Protein AF-A0A821G7I0-F1 (afdb_monomer_lite)

Structure (mmCIF, N/CA/C/O backbone):
data_AF-A0A821G7I0-F1
#
_entry.id   AF-A0A821G7I0-F1
#
loop_
_atom_site.group_PDB
_atom_site.id
_atom_site.type_symbol
_atom_site.label_atom_id
_atom_site.label_alt_id
_atom_site.label_comp_id
_atom_site.label_asym_id
_atom_site.label_entity_id
_atom_site.label_seq_id
_atom_site.pdbx_PDB_ins_code
_atom_site.Cartn_x
_atom_site.Cartn_y
_atom_site.Cartn_z
_atom_site.occupancy
_atom_site.B_iso_or_equiv
_atom_site.auth_seq_id
_atom_site.auth_comp_id
_atom_site.auth_asym_id
_atom_site.auth_atom_id
_atom_site.pdbx_PDB_model_num
ATOM 1 N N . ARG A 1 1 ? 18.653 14.695 -25.995 1.00 72.00 1 ARG A N 1
ATOM 2 C CA . ARG A 1 1 ? 17.775 13.508 -25.832 1.00 72.00 1 ARG A CA 1
ATOM 3 C C . ARG A 1 1 ? 17.780 13.169 -24.350 1.00 72.00 1 ARG A C 1
ATOM 5 O O . ARG A 1 1 ? 18.865 12.944 -23.837 1.00 72.00 1 ARG A O 1
ATOM 12 N N . GLY A 1 2 ? 16.636 13.253 -23.672 1.00 88.25 2 GLY A N 1
ATOM 13 C CA . GLY A 1 2 ? 16.522 12.881 -22.257 1.00 88.25 2 GLY A CA 1
ATOM 14 C C . GLY A 1 2 ? 16.226 11.390 -22.101 1.00 88.25 2 GLY A C 1
ATOM 15 O O . GLY A 1 2 ? 15.722 10.769 -23.037 1.00 88.25 2 GLY A O 1
ATOM 16 N N . VAL A 1 3 ? 16.549 10.832 -20.937 1.00 92.31 3 VAL A N 1
ATOM 17 C CA . VAL A 1 3 ? 16.139 9.484 -20.525 1.00 92.31 3 VAL A CA 1
ATOM 18 C C . VAL A 1 3 ? 15.112 9.651 -19.413 1.00 92.31 3 VAL A C 1
ATOM 20 O O . VAL A 1 3 ? 15.367 10.375 -18.454 1.00 92.31 3 VAL A O 1
ATOM 23 N N . LEU A 1 4 ? 13.956 9.008 -19.560 1.00 91.25 4 LEU A N 1
ATOM 24 C CA . LEU A 1 4 ? 12.945 8.911 -18.513 1.00 91.25 4 LEU A CA 1
ATOM 25 C C . LEU A 1 4 ? 13.151 7.585 -17.778 1.00 91.25 4 LEU A C 1
ATOM 27 O O . LEU A 1 4 ? 13.203 6.536 -18.419 1.00 91.25 4 LEU A O 1
ATOM 31 N N . ILE A 1 5 ? 13.276 7.644 -16.454 1.00 91.62 5 ILE A N 1
ATOM 32 C CA . ILE A 1 5 ? 13.375 6.467 -15.587 1.00 91.62 5 ILE A CA 1
ATOM 33 C C . ILE A 1 5 ? 12.044 6.334 -14.856 1.00 91.62 5 ILE A C 1
ATOM 35 O O . ILE A 1 5 ? 11.560 7.304 -14.275 1.00 91.62 5 ILE A O 1
ATOM 39 N N . LEU A 1 6 ? 11.451 5.146 -14.921 1.00 89.69 6 LEU A N 1
ATOM 40 C CA . LEU A 1 6 ? 10.164 4.834 -14.316 1.00 89.69 6 LEU A CA 1
ATOM 41 C C . LEU A 1 6 ? 10.338 3.618 -13.413 1.00 89.69 6 LEU A C 1
ATOM 43 O O . LEU A 1 6 ? 10.816 2.582 -13.868 1.00 89.69 6 LEU A O 1
ATOM 47 N N . CYS A 1 7 ? 9.936 3.758 -12.154 1.00 88.12 7 CYS A N 1
ATOM 48 C CA . CYS A 1 7 ? 9.941 2.685 -11.168 1.00 88.12 7 CYS A CA 1
ATOM 49 C C . CYS A 1 7 ? 8.497 2.468 -10.728 1.00 88.12 7 CYS A C 1
ATOM 51 O O . CYS A 1 7 ? 7.943 3.305 -10.016 1.00 88.12 7 CYS A O 1
ATOM 53 N N . PHE A 1 8 ? 7.882 1.378 -11.184 1.00 88.69 8 PHE A N 1
ATOM 54 C CA . PHE A 1 8 ? 6.501 1.055 -10.849 1.00 88.69 8 PHE A CA 1
ATOM 55 C C . PHE A 1 8 ? 6.413 -0.279 -10.112 1.00 88.69 8 PHE A C 1
ATOM 57 O O . PHE A 1 8 ? 7.117 -1.218 -10.487 1.00 88.69 8 PHE A O 1
ATOM 64 N N . PRO A 1 9 ? 5.532 -0.385 -9.104 1.00 89.00 9 PRO A N 1
ATOM 65 C CA . PRO A 1 9 ? 5.154 -1.678 -8.561 1.00 89.00 9 PRO A CA 1
ATOM 66 C C . PRO A 1 9 ? 4.478 -2.527 -9.641 1.00 89.00 9 PRO A C 1
ATOM 68 O O . PRO A 1 9 ? 3.679 -2.013 -10.422 1.00 89.00 9 PRO A O 1
ATOM 71 N N . CYS A 1 10 ? 4.769 -3.824 -9.672 1.00 90.00 10 CYS A N 1
ATOM 72 C CA . CYS A 1 10 ? 4.154 -4.757 -10.611 1.00 90.00 10 CYS A CA 1
ATOM 73 C C . CYS A 1 10 ? 3.750 -6.054 -9.910 1.00 90.00 10 CYS A C 1
ATOM 75 O O . CYS A 1 10 ? 4.239 -6.358 -8.821 1.00 90.00 10 CYS A O 1
ATOM 77 N N . LEU A 1 11 ? 2.834 -6.790 -10.532 1.00 90.81 11 LEU A N 1
ATOM 78 C CA . LEU A 1 11 ? 2.438 -8.114 -10.066 1.00 90.81 11 LEU A CA 1
ATOM 79 C C . LEU A 1 11 ? 3.567 -9.121 -10.312 1.00 90.81 11 LEU A C 1
ATOM 81 O O . LEU A 1 11 ? 4.215 -9.088 -11.359 1.00 90.81 11 LEU A O 1
ATOM 85 N N . ASN A 1 12 ? 3.771 -10.038 -9.368 1.00 86.19 12 ASN A N 1
ATOM 86 C CA . ASN A 1 12 ? 4.660 -11.180 -9.552 1.00 86.19 12 ASN A CA 1
ATOM 87 C C . ASN A 1 12 ? 4.045 -12.237 -10.490 1.00 86.19 12 ASN A C 1
ATOM 89 O O . ASN A 1 12 ? 2.923 -12.101 -10.982 1.00 86.19 12 ASN A O 1
ATOM 93 N N . ASP A 1 13 ? 4.777 -13.327 -10.707 1.00 85.38 13 ASP A N 1
ATOM 94 C CA . ASP A 1 13 ? 4.380 -14.472 -11.536 1.00 85.38 13 ASP A CA 1
ATOM 95 C C . ASP A 1 13 ? 3.080 -15.164 -11.083 1.00 85.38 13 ASP A C 1
ATOM 97 O O . ASP A 1 13 ? 2.438 -15.864 -11.866 1.00 85.38 13 ASP A O 1
ATOM 101 N N . LYS A 1 14 ? 2.659 -14.942 -9.834 1.00 86.94 14 LYS A N 1
ATOM 102 C CA . LYS A 1 14 ? 1.396 -15.430 -9.263 1.00 86.94 14 LYS A CA 1
ATOM 103 C C . LYS A 1 14 ? 0.266 -14.401 -9.328 1.00 86.94 14 LYS A C 1
ATOM 105 O O . LYS A 1 14 ? -0.811 -14.665 -8.800 1.00 86.94 14 LYS A O 1
ATOM 110 N N . GLY A 1 15 ? 0.493 -13.240 -9.942 1.00 84.50 15 GLY A N 1
ATOM 111 C CA . GLY A 1 15 ? -0.486 -12.156 -9.992 1.00 84.50 15 GLY A CA 1
ATOM 112 C C . GLY A 1 15 ? -0.656 -11.427 -8.657 1.00 84.50 15 GLY A C 1
ATOM 113 O O . GLY A 1 15 ? -1.701 -10.821 -8.438 1.00 84.50 15 GLY A O 1
ATOM 114 N N . LEU A 1 16 ? 0.334 -11.504 -7.762 1.00 84.81 16 LEU A N 1
ATOM 115 C CA . LEU A 1 16 ? 0.312 -10.861 -6.446 1.00 84.81 16 LEU A CA 1
ATOM 116 C C . LEU A 1 16 ? 1.227 -9.634 -6.427 1.00 84.81 16 LEU A C 1
ATOM 118 O O . LEU A 1 16 ? 2.327 -9.657 -6.976 1.00 84.81 16 LEU A O 1
ATOM 122 N N . PHE A 1 17 ? 0.786 -8.578 -5.757 1.00 82.75 17 PHE A N 1
ATOM 123 C CA . PHE A 1 17 ? 1.552 -7.370 -5.472 1.00 82.75 17 PHE A CA 1
ATOM 124 C C . PHE A 1 17 ? 2.455 -7.533 -4.233 1.00 82.75 17 PHE A C 1
ATOM 126 O O . PHE A 1 17 ? 3.471 -6.850 -4.117 1.00 82.75 17 PHE A O 1
ATOM 133 N N . GLY A 1 18 ? 2.129 -8.455 -3.320 1.00 80.62 18 GLY A N 1
ATOM 134 C CA . GLY A 1 18 ? 2.938 -8.756 -2.131 1.00 80.62 18 GLY A CA 1
ATOM 135 C C . GLY A 1 18 ? 2.582 -7.937 -0.886 1.00 80.62 18 GLY A C 1
ATOM 136 O O . GLY A 1 18 ? 3.243 -8.071 0.141 1.00 80.62 18 GLY A O 1
ATOM 137 N N . PHE A 1 19 ? 1.530 -7.118 -0.958 1.00 81.62 19 PHE A N 1
ATOM 138 C CA . PHE A 1 19 ? 1.006 -6.309 0.149 1.00 81.62 19 PHE A CA 1
ATOM 139 C C . PHE A 1 19 ? -0.469 -6.629 0.467 1.00 81.62 19 PHE A C 1
ATOM 141 O O . PHE A 1 19 ? -1.137 -5.881 1.176 1.00 81.62 19 PHE A O 1
ATOM 148 N N . GLU A 1 20 ? -1.002 -7.746 -0.039 1.00 84.88 20 GLU A N 1
ATOM 149 C CA . GLU A 1 20 ? -2.414 -8.137 0.092 1.00 84.88 20 GLU A CA 1
ATOM 150 C C . GLU A 1 20 ? -2.855 -8.241 1.551 1.00 84.88 20 GLU A C 1
ATOM 152 O O . GLU A 1 20 ? -3.939 -7.780 1.900 1.00 84.88 20 GLU A O 1
ATOM 157 N N . ILE A 1 21 ? -2.002 -8.813 2.405 1.00 86.31 21 ILE A N 1
ATOM 158 C CA . ILE A 1 21 ? -2.273 -8.964 3.840 1.00 86.31 21 ILE A CA 1
ATOM 159 C C . ILE A 1 21 ? -2.498 -7.597 4.496 1.00 86.31 21 ILE A C 1
ATOM 161 O O . ILE A 1 21 ? -3.369 -7.467 5.350 1.00 86.31 21 ILE A O 1
ATOM 165 N N . LEU A 1 22 ? -1.775 -6.562 4.062 1.00 87.25 22 LEU A N 1
ATOM 166 C CA . LEU A 1 22 ? -1.923 -5.218 4.618 1.00 87.25 22 LEU A CA 1
ATOM 167 C C . LEU A 1 22 ? -3.255 -4.599 4.207 1.00 87.25 22 LEU A C 1
ATOM 169 O O . LEU A 1 22 ? -3.940 -4.025 5.042 1.00 87.25 22 LEU A O 1
ATOM 173 N N . PHE A 1 23 ? -3.670 -4.758 2.947 1.00 87.19 23 PHE A N 1
ATOM 174 C CA . PHE A 1 23 ? -4.982 -4.276 2.501 1.00 87.19 23 PHE A CA 1
ATOM 175 C C . PHE A 1 23 ? -6.134 -5.023 3.176 1.00 87.19 23 PHE A C 1
ATOM 177 O O . PHE A 1 23 ? -7.139 -4.409 3.532 1.00 87.19 23 PHE A O 1
ATOM 184 N N . GLN A 1 24 ? -5.979 -6.329 3.406 1.00 89.38 24 GLN A N 1
ATOM 185 C CA . GLN A 1 24 ? -6.933 -7.108 4.196 1.00 89.38 24 GLN A CA 1
ATOM 186 C C . GLN A 1 24 ? -7.009 -6.602 5.637 1.00 89.38 24 GLN A C 1
ATOM 188 O O . GLN A 1 24 ? -8.108 -6.492 6.181 1.00 89.38 24 GLN A O 1
ATOM 193 N N . LEU A 1 25 ? -5.868 -6.257 6.238 1.00 92.31 25 LEU A N 1
ATOM 194 C CA . LEU A 1 25 ? -5.823 -5.696 7.581 1.00 92.31 25 LEU A CA 1
ATOM 195 C C . LEU A 1 25 ? -6.457 -4.298 7.638 1.00 92.31 25 LEU A C 1
ATOM 197 O O . LEU A 1 25 ? -7.297 -4.064 8.498 1.00 92.31 25 LEU A O 1
ATOM 201 N N . LEU A 1 26 ? -6.161 -3.410 6.683 1.00 92.50 26 LEU A N 1
ATOM 202 C CA . LEU A 1 26 ? -6.811 -2.096 6.572 1.00 92.50 26 LEU A CA 1
ATOM 203 C C . LEU A 1 26 ? -8.338 -2.237 6.492 1.00 92.50 26 LEU A C 1
ATOM 205 O O . LEU A 1 26 ? -9.065 -1.569 7.225 1.00 92.50 26 LEU A O 1
ATOM 209 N N . TYR A 1 27 ? -8.829 -3.145 5.644 1.00 91.88 27 TYR A N 1
ATOM 210 C CA . TYR A 1 27 ? -10.261 -3.417 5.532 1.00 91.88 27 TYR A CA 1
ATOM 211 C C . TYR A 1 27 ? -10.844 -3.961 6.843 1.00 91.88 27 TYR A C 1
ATOM 213 O O . TYR A 1 27 ? -11.886 -3.491 7.299 1.00 91.88 27 TYR A O 1
ATOM 221 N N . LYS A 1 28 ? -10.151 -4.905 7.495 1.00 93.81 28 LYS A N 1
ATOM 222 C CA . LYS A 1 28 ? -10.550 -5.435 8.805 1.00 93.81 28 LYS A CA 1
ATOM 223 C C . LYS A 1 28 ? -10.662 -4.314 9.840 1.00 93.81 28 LYS A C 1
ATOM 225 O O . LYS A 1 28 ? -11.692 -4.225 10.501 1.00 93.81 28 LYS A O 1
ATOM 230 N N . CYS A 1 29 ? -9.668 -3.437 9.950 1.00 94.44 29 CYS A N 1
ATOM 231 C CA . CYS A 1 29 ? -9.698 -2.299 10.869 1.00 94.44 29 CYS A CA 1
ATOM 232 C C . CYS A 1 29 ? -10.873 -1.356 10.577 1.00 94.44 29 CYS A C 1
ATOM 234 O O . CYS A 1 29 ? -11.556 -0.941 11.509 1.00 94.44 29 CYS A O 1
ATOM 236 N N . ALA A 1 30 ? -11.175 -1.083 9.303 1.00 92.69 30 ALA A N 1
ATOM 237 C CA . ALA A 1 30 ? -12.317 -0.247 8.928 1.00 92.69 30 ALA A CA 1
ATOM 238 C C . ALA A 1 30 ? -13.653 -0.871 9.354 1.00 92.69 30 ALA A C 1
ATOM 240 O O . ALA A 1 30 ? -14.529 -0.163 9.839 1.00 92.69 30 ALA A O 1
ATOM 241 N N . THR A 1 31 ? -13.795 -2.200 9.263 1.00 93.44 31 THR A N 1
ATOM 242 C CA . THR A 1 31 ? -15.023 -2.898 9.698 1.00 93.44 31 THR A CA 1
ATOM 243 C C . THR A 1 31 ? -15.280 -2.834 11.208 1.00 93.44 31 THR A C 1
ATOM 245 O O . THR A 1 31 ? -16.386 -3.139 11.651 1.00 93.44 31 THR A O 1
ATOM 248 N N . LEU A 1 32 ? -14.266 -2.460 11.995 1.00 94.25 32 LEU A N 1
ATOM 249 C CA . LEU A 1 32 ? -14.341 -2.322 13.451 1.00 94.25 32 LEU A CA 1
ATOM 250 C C . LEU A 1 32 ? -14.623 -0.883 13.901 1.00 94.25 32 LEU A C 1
ATOM 252 O O . LEU A 1 32 ? -14.879 -0.659 15.085 1.00 94.25 32 LEU A O 1
ATOM 256 N N . LEU A 1 33 ? -14.573 0.085 12.983 1.00 91.19 33 LEU A N 1
ATOM 257 C CA . LEU A 1 33 ? -14.961 1.459 13.270 1.00 91.19 33 LEU A CA 1
ATOM 258 C C . LEU A 1 33 ? -16.489 1.589 13.342 1.00 91.19 33 LEU A C 1
ATOM 260 O O . LEU A 1 33 ? -17.209 0.834 12.684 1.00 91.19 33 LEU A O 1
ATOM 264 N N . PRO A 1 34 ? -17.011 2.581 14.083 1.00 90.94 34 PRO A N 1
ATOM 265 C CA . PRO A 1 34 ? -18.437 2.895 14.112 1.00 90.94 34 PRO A CA 1
ATOM 266 C C . PRO A 1 34 ? -18.887 3.652 12.843 1.00 90.94 34 PRO A C 1
ATOM 268 O O . PRO A 1 34 ? -19.544 4.683 12.941 1.00 90.94 34 PRO A O 1
ATOM 271 N N . ILE A 1 35 ? -18.533 3.138 11.661 1.00 88.25 35 ILE A N 1
ATOM 272 C CA . ILE A 1 35 ? -18.927 3.666 10.348 1.00 88.25 35 ILE A CA 1
ATOM 273 C C . ILE A 1 35 ? -20.061 2.829 9.743 1.00 88.25 35 ILE A C 1
ATOM 275 O O . ILE A 1 35 ? -20.273 1.661 10.080 1.00 88.25 35 ILE A O 1
ATOM 279 N N . THR A 1 36 ? -20.813 3.425 8.830 1.00 90.88 36 THR A N 1
ATOM 280 C CA . THR A 1 36 ? -21.886 2.769 8.086 1.00 90.88 36 THR A CA 1
ATOM 281 C C . THR A 1 36 ? -21.347 1.803 7.027 1.00 90.88 36 THR A C 1
ATOM 283 O O . THR A 1 36 ? -20.197 1.861 6.594 1.00 90.88 36 THR A O 1
ATOM 286 N N . GLN A 1 37 ? -22.219 0.914 6.541 1.00 90.75 37 GLN A N 1
ATOM 287 C CA . GLN A 1 37 ? -21.895 0.031 5.414 1.00 90.75 37 GLN A CA 1
ATOM 288 C C . GLN A 1 37 ? -21.606 0.809 4.123 1.00 90.75 37 GLN A C 1
ATOM 290 O O . GLN A 1 37 ? -20.787 0.363 3.328 1.00 90.75 37 GLN A O 1
ATOM 295 N N . GLN A 1 38 ? -22.260 1.956 3.910 1.00 90.06 38 GLN A N 1
ATOM 296 C CA . GLN A 1 38 ? -22.001 2.781 2.730 1.00 90.06 38 GLN A CA 1
ATOM 297 C C . GLN A 1 38 ? -20.612 3.421 2.807 1.00 90.06 38 GLN A C 1
ATOM 299 O O . GLN A 1 38 ? -19.866 3.338 1.842 1.00 90.06 38 GLN A O 1
ATOM 304 N N . GLU A 1 39 ? -20.225 3.955 3.966 1.00 89.56 39 GLU A N 1
ATOM 305 C CA . GLU A 1 39 ? -18.868 4.474 4.189 1.00 89.56 39 GLU A CA 1
ATOM 306 C C . GLU A 1 39 ? -17.807 3.393 4.00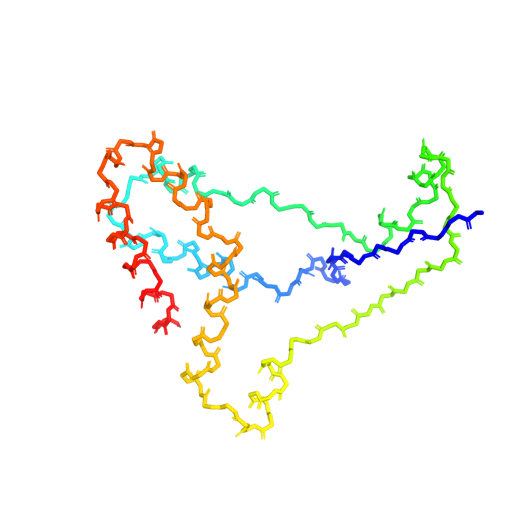1 1.00 89.56 39 GLU A C 1
ATOM 308 O O . GLU A 1 39 ? -16.792 3.624 3.353 1.00 89.56 39 GLU A O 1
ATOM 313 N N . LEU A 1 40 ? -18.056 2.180 4.500 1.00 90.62 40 LEU A N 1
ATOM 314 C CA . LEU A 1 40 ? -17.147 1.058 4.283 1.00 90.62 40 LEU A CA 1
ATOM 315 C C . LEU A 1 40 ? -17.024 0.678 2.794 1.00 90.62 40 LEU A C 1
ATOM 317 O O . LEU A 1 40 ? -15.943 0.297 2.354 1.00 90.62 40 LEU A O 1
ATOM 321 N N . LEU A 1 41 ? -18.110 0.776 2.019 1.00 89.50 41 LEU A N 1
ATOM 322 C CA . LEU A 1 41 ? -18.095 0.552 0.567 1.00 89.50 41 LEU A CA 1
ATOM 323 C C . LEU A 1 41 ? -17.398 1.681 -0.195 1.00 89.50 41 LEU A C 1
ATOM 325 O O . LEU A 1 41 ? -16.773 1.424 -1.221 1.00 89.50 41 LEU A O 1
ATOM 329 N N . ASP A 1 42 ? -17.507 2.914 0.289 1.00 89.19 42 ASP A N 1
ATOM 330 C CA . ASP A 1 42 ? -16.843 4.072 -0.302 1.00 89.19 42 ASP A CA 1
ATOM 331 C C . ASP A 1 42 ? -15.338 4.068 0.010 1.00 89.19 42 ASP A C 1
ATOM 333 O O . ASP A 1 42 ? -14.536 4.538 -0.803 1.00 89.19 42 ASP A O 1
ATOM 337 N N . TYR A 1 43 ? -14.941 3.446 1.127 1.00 89.19 43 TYR A N 1
ATOM 338 C CA . TYR A 1 43 ? -13.555 3.188 1.504 1.00 89.19 43 TYR A CA 1
ATOM 339 C C . TYR A 1 43 ? -12.921 2.105 0.617 1.00 89.19 43 TYR A C 1
ATOM 341 O O . TYR A 1 43 ? -12.697 0.956 1.002 1.00 89.19 43 TYR A O 1
ATOM 349 N N . THR A 1 44 ? -12.618 2.490 -0.619 1.00 83.81 44 THR A N 1
ATOM 350 C CA . THR A 1 44 ? -11.983 1.638 -1.623 1.00 83.81 44 THR A CA 1
ATOM 351 C C . THR A 1 44 ? -10.690 2.256 -2.126 1.00 83.81 44 THR A C 1
ATOM 353 O O . THR A 1 44 ? -10.566 3.466 -2.302 1.00 83.81 44 THR A O 1
ATOM 356 N N . TYR A 1 45 ? -9.712 1.397 -2.402 1.00 81.44 45 TYR A N 1
ATOM 357 C CA . TYR A 1 45 ? -8.453 1.801 -3.011 1.00 81.44 45 TYR A CA 1
ATOM 358 C C . TYR A 1 45 ? -8.494 1.477 -4.504 1.00 81.44 45 TYR A C 1
ATOM 360 O O . TYR A 1 45 ? -8.510 0.294 -4.856 1.00 81.44 45 TYR A O 1
ATOM 368 N N . PRO A 1 46 ? -8.490 2.477 -5.406 1.00 77.00 46 PRO A N 1
ATOM 369 C CA . PRO A 1 46 ? -8.514 2.250 -6.850 1.00 77.00 46 PRO A CA 1
ATOM 370 C C . PRO A 1 46 ? -7.121 1.842 -7.359 1.00 77.00 46 PRO A C 1
ATOM 372 O O . PRO A 1 46 ? -6.502 2.522 -8.178 1.00 77.00 46 PRO A O 1
ATOM 375 N N . LEU A 1 47 ? -6.597 0.734 -6.838 1.00 81.25 47 LEU A N 1
ATOM 376 C CA . LEU A 1 47 ? -5.271 0.230 -7.156 1.00 81.25 47 LEU A CA 1
ATOM 377 C C . LEU A 1 47 ? -5.361 -0.755 -8.317 1.00 81.25 47 LEU A C 1
ATOM 379 O O . LEU A 1 47 ? -6.000 -1.801 -8.226 1.00 81.25 47 LEU A O 1
ATOM 383 N N . TYR A 1 48 ? -4.683 -0.418 -9.410 1.00 84.38 48 TYR A N 1
ATOM 384 C CA . TYR A 1 48 ? -4.469 -1.316 -10.535 1.00 84.38 48 TYR A CA 1
ATOM 385 C C . TYR A 1 48 ? -2.972 -1.532 -10.724 1.00 84.38 48 TYR A C 1
ATOM 387 O O . TYR A 1 48 ? -2.243 -0.611 -11.105 1.00 84.38 48 TYR A O 1
ATOM 395 N N . TYR A 1 49 ? -2.527 -2.759 -10.473 1.00 87.44 49 TYR A N 1
ATOM 396 C CA . TYR A 1 49 ? -1.152 -3.180 -10.702 1.00 87.44 49 TYR A CA 1
ATOM 397 C C . TYR A 1 49 ? -1.068 -3.940 -12.020 1.00 87.44 49 TYR A C 1
ATOM 399 O O . TYR A 1 49 ? -1.857 -4.847 -12.276 1.00 87.44 49 TYR A O 1
ATOM 407 N N . ARG A 1 50 ? -0.102 -3.562 -12.857 1.00 91.44 50 ARG A N 1
ATOM 408 C CA . ARG A 1 50 ? 0.190 -4.256 -14.113 1.00 91.44 50 ARG A CA 1
ATOM 409 C C . ARG A 1 50 ? 1.201 -5.369 -13.877 1.00 91.44 50 ARG A C 1
ATOM 411 O O . ARG A 1 50 ? 2.044 -5.287 -12.983 1.00 91.44 50 ARG A O 1
ATOM 418 N N . THR A 1 51 ? 1.153 -6.375 -14.731 1.00 92.50 51 THR A N 1
ATOM 419 C CA . THR A 1 51 ? 2.250 -7.324 -14.929 1.00 92.50 51 THR A CA 1
ATOM 420 C C . THR A 1 51 ? 3.474 -6.623 -15.525 1.00 92.50 51 THR A C 1
ATOM 422 O O . THR A 1 51 ? 3.378 -5.537 -16.112 1.00 92.50 51 THR A O 1
ATOM 425 N N . TYR A 1 52 ? 4.647 -7.240 -15.393 1.00 91.69 52 TYR A N 1
ATOM 426 C CA . TYR A 1 52 ? 5.871 -6.726 -16.008 1.00 91.69 52 TYR A CA 1
ATOM 427 C C . TYR A 1 52 ? 5.731 -6.608 -17.537 1.00 91.69 52 TYR A C 1
ATOM 429 O O . TYR A 1 52 ? 6.111 -5.594 -18.125 1.00 91.69 52 TYR A O 1
ATOM 437 N N . GLU A 1 53 ? 5.099 -7.592 -18.177 1.00 92.12 53 GLU A N 1
ATOM 438 C CA . GLU A 1 53 ? 4.847 -7.656 -19.619 1.00 92.12 53 GLU A CA 1
ATOM 439 C C . GLU A 1 53 ? 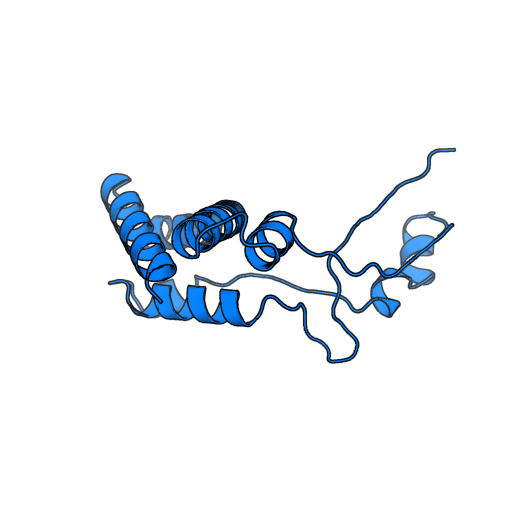3.981 -6.488 -20.105 1.00 92.12 53 GLU A C 1
ATOM 441 O O . GLU A 1 53 ? 4.249 -5.891 -21.151 1.00 92.12 53 GLU A O 1
ATOM 446 N N . GLU A 1 54 ? 2.965 -6.112 -19.327 1.00 92.50 54 GLU A N 1
ATOM 447 C CA . GLU A 1 54 ? 2.131 -4.946 -19.614 1.00 92.50 54 GLU A CA 1
ATOM 448 C C . GLU A 1 54 ? 2.910 -3.627 -19.525 1.00 92.50 54 GLU A C 1
ATOM 450 O O . GLU A 1 54 ? 2.610 -2.698 -20.281 1.00 92.50 54 GLU A O 1
ATOM 455 N N . TYR A 1 55 ? 3.897 -3.524 -18.627 1.00 91.44 55 TYR A N 1
ATOM 456 C CA . TYR A 1 55 ? 4.743 -2.332 -18.507 1.00 91.44 55 TYR A CA 1
ATOM 457 C C . TYR A 1 55 ? 5.735 -2.189 -19.661 1.00 91.44 55 TYR A C 1
ATOM 459 O O . TYR A 1 55 ? 6.008 -1.067 -20.090 1.00 91.44 55 TYR A O 1
ATOM 467 N N . ILE A 1 56 ? 6.263 -3.298 -20.183 1.00 93.00 56 ILE A N 1
ATOM 468 C CA . ILE A 1 56 ? 7.262 -3.283 -21.264 1.00 93.00 56 ILE A CA 1
ATOM 469 C C . ILE A 1 56 ? 6.647 -3.364 -22.669 1.00 93.00 56 ILE A C 1
ATOM 471 O O . ILE A 1 56 ? 7.369 -3.494 -23.659 1.00 93.00 56 ILE A O 1
ATOM 475 N N . ASN A 1 57 ? 5.321 -3.255 -22.776 1.00 93.62 57 ASN A N 1
ATOM 476 C CA . ASN A 1 57 ? 4.609 -3.318 -24.045 1.00 93.62 57 ASN A CA 1
ATOM 477 C C . ASN A 1 57 ? 5.082 -2.215 -25.013 1.00 93.62 57 ASN A C 1
ATOM 479 O O . ASN A 1 57 ? 4.886 -1.022 -24.778 1.00 93.62 57 ASN A O 1
ATOM 483 N N . TYR A 1 58 ? 5.662 -2.620 -26.145 1.00 91.00 58 TYR A N 1
ATOM 484 C CA . TYR A 1 58 ? 6.213 -1.715 -27.156 1.00 91.00 58 TYR A CA 1
ATOM 485 C C . TYR A 1 58 ? 5.199 -0.690 -27.687 1.00 91.00 58 TYR A C 1
ATOM 487 O O . TYR A 1 58 ? 5.550 0.475 -27.901 1.00 91.00 58 TYR A O 1
ATOM 495 N N . ASP A 1 59 ? 3.938 -1.091 -27.859 1.00 93.56 59 ASP A N 1
ATOM 496 C CA . ASP A 1 59 ? 2.891 -0.215 -28.385 1.00 93.56 59 ASP A CA 1
ATOM 497 C C . ASP A 1 59 ? 2.561 0.923 -27.415 1.00 93.56 59 ASP A C 1
ATOM 499 O O . ASP A 1 59 ? 2.248 2.036 -27.853 1.00 93.56 59 ASP A O 1
ATOM 503 N N . LEU A 1 60 ? 2.713 0.688 -26.105 1.00 90.88 60 LEU A N 1
ATOM 504 C CA . LEU A 1 60 ? 2.565 1.723 -25.085 1.00 90.88 60 LEU A CA 1
ATOM 505 C C . LEU A 1 60 ? 3.603 2.830 -25.293 1.00 90.88 60 LEU A C 1
ATOM 507 O O . LEU A 1 60 ? 3.243 4.002 -25.375 1.00 90.88 60 LEU A O 1
ATOM 511 N N . PHE A 1 61 ? 4.881 2.477 -25.449 1.00 92.56 61 PHE A N 1
ATOM 512 C CA . PHE A 1 61 ? 5.945 3.463 -25.665 1.00 92.56 61 PHE A CA 1
ATOM 513 C C . PHE A 1 61 ? 5.792 4.180 -27.006 1.00 92.56 61 PHE A C 1
ATOM 515 O O . PHE A 1 61 ? 5.907 5.408 -27.069 1.00 92.56 61 PHE A O 1
ATOM 522 N N . LYS A 1 62 ? 5.455 3.436 -28.066 1.00 92.44 62 LYS A N 1
ATOM 523 C CA . LYS A 1 62 ? 5.225 3.992 -29.403 1.00 92.44 62 LYS A CA 1
ATOM 524 C C . LYS A 1 62 ? 4.121 5.052 -29.396 1.00 92.44 62 LYS A C 1
ATOM 526 O O . LYS A 1 62 ? 4.295 6.099 -30.019 1.00 92.44 62 LYS A O 1
ATOM 531 N N . LYS A 1 63 ? 3.027 4.823 -28.658 1.00 95.25 63 LYS A N 1
ATOM 532 C CA . LYS A 1 63 ? 1.911 5.777 -28.513 1.00 95.25 63 LYS A CA 1
ATOM 533 C C . LYS A 1 63 ? 2.362 7.143 -27.986 1.00 95.25 63 LYS A C 1
ATOM 535 O O . LYS A 1 63 ? 1.797 8.159 -28.378 1.00 95.25 63 LYS A O 1
ATOM 540 N N . PHE A 1 64 ? 3.386 7.175 -27.138 1.00 93.00 64 PHE A N 1
ATOM 541 C CA . PHE A 1 64 ? 3.909 8.401 -26.531 1.00 93.00 64 PHE A CA 1
ATOM 542 C C . PHE A 1 64 ? 5.204 8.904 -27.184 1.00 93.00 64 PHE A C 1
ATOM 544 O O . PHE A 1 64 ? 5.887 9.751 -26.617 1.00 93.00 64 PHE A O 1
ATOM 551 N N . SER A 1 65 ? 5.557 8.411 -28.379 1.00 93.94 65 SER A N 1
ATOM 552 C CA . SER A 1 65 ? 6.831 8.728 -29.052 1.00 93.94 65 SER A CA 1
ATOM 553 C C . SER A 1 65 ? 8.071 8.420 -28.196 1.00 93.94 65 SER A C 1
ATOM 555 O O . SER A 1 65 ? 9.120 9.050 -28.343 1.00 93.94 65 SER A O 1
ATOM 557 N N . LEU A 1 66 ? 7.956 7.441 -27.295 1.00 93.06 66 LEU A N 1
ATOM 558 C CA . LEU A 1 66 ? 9.040 6.955 -26.453 1.00 93.06 66 LEU A CA 1
ATOM 559 C C . LEU A 1 66 ? 9.646 5.685 -27.053 1.00 93.06 66 LEU A C 1
ATOM 561 O O . LEU A 1 66 ? 9.005 4.936 -27.790 1.00 93.06 66 LEU A O 1
ATOM 565 N N . LYS A 1 67 ? 10.905 5.427 -26.701 1.00 93.88 67 LYS A N 1
ATOM 566 C CA . LYS A 1 67 ? 11.597 4.176 -27.009 1.00 93.88 67 LYS A CA 1
ATOM 567 C C . LYS A 1 67 ? 12.039 3.538 -25.700 1.00 93.88 67 LYS A C 1
ATOM 569 O O . LYS A 1 67 ? 12.779 4.168 -24.947 1.00 93.88 67 LYS A O 1
ATOM 574 N N . LEU A 1 68 ? 11.633 2.292 -25.465 1.00 93.88 68 LEU A N 1
ATOM 575 C CA . LEU A 1 68 ? 12.171 1.496 -24.367 1.00 93.88 68 LEU A CA 1
ATOM 576 C C . LEU A 1 68 ? 13.663 1.228 -24.624 1.00 93.88 68 LEU A C 1
ATOM 578 O O . LEU A 1 68 ? 14.030 0.691 -25.670 1.00 93.88 68 LEU A O 1
ATOM 582 N N . ILE A 1 69 ? 14.520 1.662 -23.697 1.00 94.31 69 ILE A N 1
ATOM 583 C CA . ILE A 1 69 ? 15.979 1.471 -23.776 1.00 94.31 69 ILE A CA 1
ATOM 584 C C . ILE A 1 69 ? 16.397 0.240 -22.968 1.00 94.31 69 ILE A C 1
ATOM 586 O O . ILE A 1 69 ? 17.165 -0.581 -23.460 1.00 94.31 69 ILE A O 1
ATOM 590 N N . LYS A 1 70 ? 15.889 0.126 -21.737 1.00 94.38 70 LYS A N 1
ATOM 591 C CA . LYS A 1 70 ? 16.136 -0.974 -20.803 1.00 94.38 70 LYS A CA 1
ATOM 592 C C . LYS A 1 70 ? 14.903 -1.147 -19.920 1.00 94.38 70 LYS A C 1
ATOM 594 O O . LYS A 1 70 ? 14.268 -0.157 -19.564 1.00 94.38 70 LYS A O 1
ATOM 599 N N . SER A 1 71 ? 14.615 -2.386 -19.552 1.00 94.19 71 SER A N 1
ATOM 600 C CA . SER A 1 71 ? 13.701 -2.743 -18.473 1.00 94.19 71 SER A CA 1
ATOM 601 C C . SER A 1 71 ? 14.319 -3.872 -17.659 1.00 94.19 71 SER A C 1
ATOM 603 O O . SER A 1 71 ? 15.071 -4.692 -18.190 1.00 94.19 71 SER A O 1
ATOM 605 N N . GLU A 1 72 ? 14.025 -3.890 -16.369 1.00 93.25 72 GLU A N 1
ATOM 606 C CA . GLU A 1 72 ? 14.429 -4.951 -15.459 1.00 93.25 72 GLU A CA 1
ATOM 607 C C . GLU A 1 72 ? 13.366 -5.112 -14.379 1.00 93.25 72 GLU A C 1
ATOM 609 O O . GLU A 1 72 ? 12.711 -4.140 -13.999 1.00 93.25 72 GLU A O 1
ATOM 614 N N . LEU A 1 73 ? 13.186 -6.350 -13.926 1.00 89.62 73 LEU A N 1
ATOM 615 C CA . LEU A 1 73 ? 12.390 -6.654 -12.750 1.00 89.62 73 LEU A CA 1
ATOM 616 C C . LEU A 1 73 ? 13.337 -6.691 -11.551 1.00 89.62 73 LEU A C 1
ATOM 618 O O . LEU A 1 73 ? 14.337 -7.409 -11.577 1.00 89.62 73 LEU A O 1
ATOM 622 N N . CYS A 1 74 ? 13.027 -5.907 -10.525 1.00 87.12 74 CYS A N 1
ATOM 623 C CA . CYS A 1 74 ? 13.828 -5.824 -9.312 1.00 87.12 74 CYS A CA 1
ATOM 624 C C . CYS A 1 74 ? 12.999 -6.281 -8.117 1.00 87.12 74 CYS A C 1
ATOM 626 O O . CYS A 1 74 ? 11.925 -5.734 -7.871 1.00 87.12 74 CYS A O 1
ATOM 628 N N . ASP A 1 75 ? 13.546 -7.207 -7.333 1.00 82.94 75 ASP A N 1
ATOM 629 C CA . ASP A 1 75 ? 13.012 -7.507 -6.010 1.00 82.94 75 ASP A CA 1
ATOM 630 C C . ASP A 1 75 ? 13.399 -6.383 -5.054 1.00 82.94 75 ASP A C 1
ATOM 632 O O . ASP A 1 75 ? 14.560 -6.225 -4.666 1.00 82.94 75 ASP A O 1
ATOM 636 N N . THR A 1 76 ? 12.412 -5.586 -4.668 1.00 79.19 76 THR A N 1
ATOM 637 C CA . THR A 1 76 ? 12.591 -4.533 -3.673 1.00 79.19 76 THR A CA 1
ATOM 638 C C . THR A 1 76 ? 12.165 -5.050 -2.310 1.00 79.19 76 THR A C 1
ATOM 640 O O . THR A 1 76 ? 11.020 -5.458 -2.126 1.00 79.19 76 THR A O 1
ATOM 643 N N . ARG A 1 77 ? 13.067 -4.989 -1.330 1.00 79.69 77 ARG A N 1
ATOM 644 C CA . ARG A 1 77 ? 12.717 -5.110 0.089 1.00 79.69 77 ARG A CA 1
ATOM 645 C C . ARG A 1 77 ? 12.805 -3.736 0.722 1.00 79.69 77 ARG A C 1
ATOM 647 O O . ARG A 1 77 ? 13.703 -2.964 0.390 1.00 79.69 77 ARG A O 1
ATOM 654 N N . THR A 1 78 ? 11.882 -3.426 1.623 1.00 81.50 78 THR A N 1
ATOM 655 C CA . THR A 1 78 ? 11.998 -2.201 2.411 1.00 81.50 78 THR A CA 1
ATOM 656 C C . THR A 1 78 ? 13.191 -2.323 3.359 1.00 81.50 78 THR A C 1
ATOM 658 O O . THR A 1 78 ? 13.491 -3.405 3.877 1.00 81.50 78 THR A O 1
ATOM 661 N N . ASP A 1 79 ? 13.882 -1.209 3.585 1.00 88.12 79 ASP A N 1
ATOM 662 C CA . ASP A 1 79 ? 14.998 -1.146 4.534 1.00 88.12 79 ASP A CA 1
ATOM 663 C C . ASP A 1 79 ? 14.546 -1.579 5.939 1.00 88.12 79 ASP A C 1
ATOM 665 O O . ASP A 1 79 ? 15.164 -2.435 6.565 1.00 88.12 79 ASP A O 1
ATOM 669 N N . THR A 1 80 ? 13.369 -1.110 6.368 1.00 89.19 80 THR A N 1
ATOM 670 C CA . THR A 1 80 ? 12.722 -1.487 7.633 1.00 89.19 80 THR A CA 1
ATOM 671 C C . THR A 1 80 ? 12.581 -3.002 7.802 1.00 89.19 80 THR A C 1
ATOM 673 O O . THR A 1 80 ? 12.887 -3.532 8.868 1.00 89.19 80 THR A O 1
ATOM 676 N N . PHE A 1 81 ? 12.164 -3.726 6.757 1.00 88.75 81 PHE A N 1
ATOM 677 C CA . PHE A 1 81 ? 12.049 -5.185 6.824 1.00 88.75 81 PHE A CA 1
ATOM 678 C C . PHE A 1 81 ? 13.416 -5.860 6.947 1.00 88.75 81 PHE A C 1
ATOM 680 O O . PHE A 1 81 ? 13.577 -6.794 7.728 1.00 88.75 81 PHE A O 1
ATOM 687 N N . THR A 1 82 ? 14.416 -5.358 6.221 1.00 91.81 82 THR A N 1
ATOM 688 C CA . THR A 1 82 ? 15.792 -5.871 6.294 1.00 91.81 82 THR A CA 1
ATOM 689 C C . THR A 1 82 ? 16.366 -5.708 7.703 1.00 91.81 82 THR A C 1
ATOM 691 O O . THR A 1 82 ? 16.870 -6.673 8.275 1.00 91.81 82 THR A O 1
ATOM 694 N N . ARG A 1 83 ? 16.205 -4.522 8.296 1.00 93.69 83 ARG A N 1
ATOM 695 C CA . ARG A 1 83 ? 16.678 -4.202 9.650 1.00 93.69 83 ARG A CA 1
ATOM 696 C C . ARG A 1 83 ? 15.974 -5.028 10.728 1.00 93.69 83 ARG A C 1
ATOM 698 O O . ARG A 1 83 ? 16.624 -5.521 11.647 1.00 93.69 83 ARG A O 1
ATOM 705 N N . PHE A 1 84 ? 14.669 -5.268 10.583 1.00 94.12 84 PHE A N 1
ATOM 706 C CA . PHE A 1 84 ? 13.934 -6.180 11.466 1.00 94.12 84 PHE A CA 1
ATOM 707 C C . PHE A 1 84 ? 14.453 -7.623 11.373 1.00 94.12 84 PHE A C 1
ATOM 709 O O . PHE A 1 84 ? 14.733 -8.239 12.398 1.00 94.12 84 PHE A O 1
ATOM 716 N N . GLN A 1 85 ? 14.674 -8.151 10.162 1.00 93.62 85 GL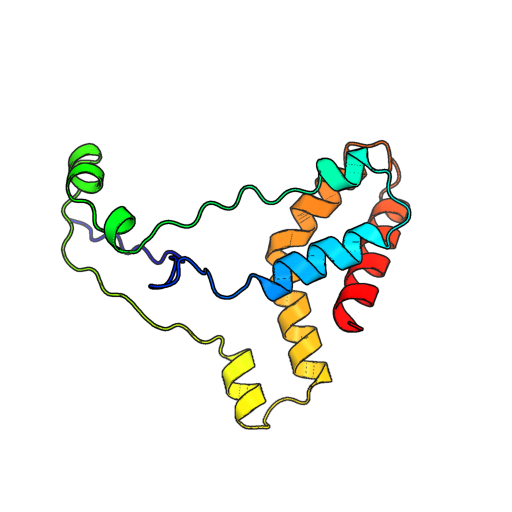N A N 1
ATOM 717 C CA . GLN A 1 85 ? 15.243 -9.496 9.981 1.00 93.62 85 GLN A CA 1
ATOM 718 C C . GLN A 1 85 ? 16.654 -9.642 10.569 1.00 93.62 85 GLN A C 1
ATOM 720 O O . GLN A 1 85 ? 17.041 -10.738 10.973 1.00 93.62 85 GLN A O 1
ATOM 725 N N . GLN A 1 86 ? 17.419 -8.552 10.617 1.00 96.19 86 GLN A N 1
ATOM 726 C CA . GLN A 1 86 ? 18.755 -8.504 11.211 1.00 96.19 86 GLN A CA 1
ATOM 727 C C . GLN A 1 86 ? 18.735 -8.316 12.738 1.00 96.19 86 GLN A C 1
ATOM 729 O O . GLN A 1 86 ? 19.790 -8.370 13.367 1.00 96.19 86 GLN A O 1
ATOM 734 N N . GLY A 1 87 ? 17.556 -8.134 13.343 1.00 95.88 87 GLY A N 1
ATOM 735 C CA . GLY A 1 87 ? 17.399 -7.905 14.779 1.00 95.88 87 GLY A CA 1
ATOM 736 C C . GLY A 1 87 ? 17.768 -6.489 15.229 1.00 95.88 87 GLY A C 1
ATOM 737 O O . GLY A 1 87 ? 17.943 -6.263 16.422 1.00 95.88 87 GLY A O 1
ATOM 738 N N . GLU A 1 88 ? 17.893 -5.539 14.297 1.00 97.12 88 GLU A N 1
ATOM 739 C CA . GLU A 1 88 ? 18.164 -4.128 14.608 1.00 97.12 88 GLU A CA 1
ATOM 740 C C . GLU A 1 88 ? 16.917 -3.368 15.069 1.00 97.12 88 GLU A C 1
ATOM 742 O O . GLU A 1 88 ? 17.036 -2.277 15.623 1.00 97.12 88 GLU A O 1
ATOM 747 N N . LEU A 1 89 ? 15.733 -3.921 14.801 1.00 96.69 89 LEU A N 1
ATOM 748 C CA . LEU A 1 89 ? 14.446 -3.385 15.225 1.00 96.69 89 LEU A CA 1
ATOM 749 C C . LEU A 1 89 ? 13.726 -4.424 16.074 1.00 96.69 89 LEU A C 1
ATOM 751 O O . LEU A 1 89 ? 13.686 -5.610 15.736 1.00 96.69 89 LEU A O 1
ATOM 755 N N . THR A 1 90 ? 13.106 -3.962 17.151 1.00 96.38 90 THR A N 1
ATOM 756 C CA . THR A 1 90 ? 12.079 -4.733 17.851 1.00 96.38 90 THR A CA 1
ATOM 757 C C . THR A 1 90 ? 10.825 -4.868 16.981 1.00 96.38 90 THR A C 1
ATOM 759 O O . THR A 1 90 ? 10.634 -4.130 16.011 1.00 96.38 90 THR A O 1
ATOM 762 N N . LEU A 1 91 ? 9.940 -5.809 17.330 1.00 93.56 91 LEU A N 1
ATOM 763 C CA . LEU A 1 91 ? 8.654 -5.957 16.642 1.00 93.56 91 LEU A CA 1
ATOM 764 C C . LEU A 1 91 ? 7.825 -4.667 16.725 1.00 93.56 91 LEU A C 1
ATOM 766 O O . LEU A 1 91 ? 7.287 -4.231 15.713 1.00 93.56 91 LEU A O 1
ATOM 770 N N . ASP A 1 92 ? 7.784 -4.025 17.893 1.00 94.56 92 ASP A N 1
ATOM 771 C CA . ASP A 1 92 ? 7.021 -2.791 18.104 1.00 94.56 92 ASP A CA 1
ATOM 772 C C . ASP A 1 92 ? 7.537 -1.638 17.232 1.00 94.56 92 ASP A C 1
ATOM 774 O O . ASP A 1 92 ? 6.754 -0.874 16.668 1.00 94.56 92 ASP A O 1
ATOM 778 N N . GLU A 1 93 ? 8.859 -1.504 17.094 1.00 94.69 93 GLU A N 1
ATOM 779 C CA . GLU A 1 93 ? 9.464 -0.499 16.212 1.00 94.69 93 GLU A CA 1
ATOM 780 C C . GLU A 1 93 ? 9.167 -0.797 14.741 1.00 94.69 93 GLU A C 1
ATOM 782 O O . GLU A 1 93 ? 8.800 0.110 13.993 1.00 94.69 93 GLU A O 1
ATOM 787 N N . PHE A 1 94 ? 9.262 -2.068 14.339 1.00 92.75 94 PHE A N 1
ATOM 788 C CA . PHE A 1 94 ? 8.908 -2.504 12.992 1.00 92.75 94 PHE A CA 1
ATOM 789 C C . PHE A 1 94 ? 7.440 -2.192 12.663 1.00 92.75 94 PHE A C 1
ATOM 791 O O . PHE A 1 94 ? 7.164 -1.594 11.622 1.00 92.75 94 PHE A O 1
ATOM 798 N N . VAL A 1 95 ? 6.507 -2.538 13.558 1.00 92.12 95 VAL A N 1
ATOM 799 C CA . VAL A 1 95 ? 5.067 -2.284 13.392 1.00 92.12 95 VAL A CA 1
ATOM 800 C C . VAL A 1 95 ? 4.785 -0.789 13.280 1.00 92.12 95 VAL A C 1
ATOM 802 O O . VAL A 1 95 ? 4.062 -0.378 12.374 1.00 92.12 95 VAL A O 1
ATOM 805 N N . LYS A 1 96 ? 5.395 0.046 14.127 1.00 92.56 96 LYS A N 1
ATOM 806 C CA . LYS A 1 96 ? 5.213 1.506 14.075 1.00 92.56 96 LYS A CA 1
ATOM 807 C C . LYS 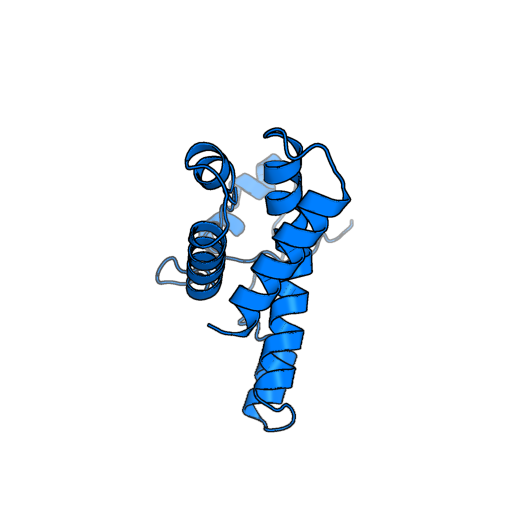A 1 96 ? 5.741 2.122 12.787 1.00 92.56 96 LYS A C 1
ATOM 809 O O . LYS A 1 96 ? 5.067 2.956 12.181 1.00 92.56 96 LYS A O 1
ATOM 814 N N . ASP A 1 97 ? 6.933 1.726 12.347 1.00 91.56 97 ASP A N 1
ATOM 815 C CA . ASP A 1 97 ? 7.502 2.239 11.099 1.00 91.56 97 ASP A CA 1
ATOM 816 C C . ASP A 1 97 ? 6.675 1.798 9.886 1.00 91.56 97 ASP A C 1
ATOM 818 O O . ASP A 1 97 ? 6.420 2.597 8.980 1.00 91.56 97 ASP A O 1
ATOM 822 N N . HIS A 1 98 ? 6.195 0.555 9.888 1.00 89.06 98 HIS A N 1
ATOM 823 C CA . HIS A 1 98 ? 5.347 0.038 8.823 1.00 89.06 98 HIS A CA 1
ATOM 824 C C . HIS A 1 98 ? 3.966 0.708 8.796 1.00 89.06 98 HIS A C 1
ATOM 826 O O . HIS A 1 98 ? 3.477 1.092 7.732 1.00 89.06 98 HIS A O 1
ATOM 832 N N . THR A 1 99 ? 3.371 0.927 9.969 1.00 91.94 99 THR A N 1
ATOM 833 C CA . THR A 1 99 ? 2.103 1.648 10.115 1.00 91.94 99 THR A CA 1
ATOM 834 C C . THR A 1 99 ? 2.242 3.082 9.631 1.00 91.94 99 THR A C 1
ATOM 836 O O . THR A 1 99 ? 1.408 3.545 8.859 1.00 91.94 99 THR A O 1
ATOM 839 N N . ARG A 1 100 ? 3.335 3.776 9.976 1.00 91.88 100 ARG A N 1
ATOM 840 C CA . ARG A 1 100 ? 3.615 5.128 9.466 1.00 91.88 100 ARG A CA 1
ATOM 841 C C . ARG A 1 100 ? 3.686 5.157 7.938 1.00 91.88 100 ARG A C 1
ATOM 843 O O . ARG A 1 100 ? 3.128 6.064 7.319 1.00 91.88 100 ARG A O 1
ATOM 850 N N . PHE A 1 101 ? 4.359 4.176 7.331 1.00 89.44 101 PHE A N 1
ATOM 851 C CA . PHE A 1 101 ? 4.441 4.054 5.876 1.00 89.44 101 PHE A CA 1
ATOM 852 C C . PHE A 1 101 ? 3.050 3.899 5.248 1.00 89.44 101 PHE A C 1
ATOM 854 O O . PHE A 1 101 ? 2.686 4.695 4.383 1.00 89.44 101 PHE A O 1
ATOM 861 N N . LEU A 1 102 ? 2.242 2.947 5.719 1.00 90.25 102 LEU A N 1
ATOM 862 C CA . LEU A 1 102 ? 0.891 2.742 5.189 1.00 90.25 102 LEU A CA 1
ATOM 863 C C . LEU A 1 102 ? -0.016 3.944 5.424 1.00 90.25 102 LEU A C 1
ATOM 865 O O . LEU A 1 102 ? -0.696 4.380 4.494 1.00 90.25 102 LEU A O 1
ATOM 869 N N . ARG A 1 103 ? 0.019 4.517 6.630 1.00 93.62 103 ARG A N 1
ATOM 870 C CA . ARG A 1 103 ? -0.736 5.716 7.002 1.00 93.62 103 ARG A CA 1
ATOM 871 C C . ARG A 1 103 ? -0.497 6.852 6.026 1.00 93.62 103 ARG A C 1
ATOM 873 O O . ARG A 1 103 ? -1.456 7.443 5.540 1.00 93.62 103 ARG A O 1
ATOM 880 N N . SER A 1 104 ? 0.757 7.075 5.635 1.00 91.25 104 SER A N 1
ATOM 881 C CA . SER A 1 104 ? 1.105 8.123 4.671 1.00 91.25 104 SER A CA 1
ATOM 882 C C . SER A 1 104 ? 0.503 7.938 3.269 1.00 91.25 104 SER A C 1
ATOM 884 O O . SER A 1 104 ? 0.349 8.919 2.548 1.00 91.25 104 SER A O 1
ATOM 886 N N . TRP A 1 105 ? 0.154 6.708 2.877 1.00 86.50 105 TRP A N 1
ATOM 887 C CA . TRP A 1 105 ? -0.427 6.407 1.561 1.00 86.50 105 TRP A CA 1
ATOM 888 C C . TRP A 1 105 ? -1.947 6.275 1.578 1.00 86.50 105 TRP A C 1
ATOM 890 O O . TRP A 1 105 ? -2.585 6.468 0.546 1.00 86.50 105 TRP A O 1
ATOM 900 N N . THR A 1 106 ? -2.522 5.904 2.718 1.00 91.00 106 THR A N 1
ATOM 901 C CA . THR A 1 106 ? -3.892 5.379 2.774 1.00 91.00 106 THR A CA 1
ATOM 902 C C . THR A 1 106 ? -4.836 6.193 3.649 1.00 91.00 106 THR A C 1
ATOM 904 O O . THR A 1 106 ? -6.035 6.221 3.372 1.00 91.00 106 THR A O 1
ATOM 907 N N . GLU A 1 107 ? -4.320 6.922 4.644 1.00 93.69 107 GLU A N 1
ATOM 908 C CA . GLU A 1 107 ? -5.146 7.802 5.475 1.00 93.69 107 GLU A CA 1
ATOM 909 C C . GLU A 1 107 ? -5.937 8.834 4.664 1.00 93.69 107 GLU A C 1
ATOM 911 O O . GLU A 1 107 ? -7.118 8.992 4.967 1.00 93.69 107 GLU A O 1
ATOM 916 N N . PRO A 1 108 ? -5.376 9.502 3.631 1.00 92.00 108 PRO A N 1
ATOM 917 C CA . PRO A 1 108 ? -6.136 10.493 2.874 1.00 92.00 108 PRO A CA 1
ATOM 918 C C . PRO A 1 108 ? -7.444 9.937 2.297 1.00 92.00 108 PRO A C 1
ATOM 920 O O . PRO A 1 108 ? -8.457 10.626 2.322 1.00 92.00 108 PRO A O 1
ATOM 923 N N . SER A 1 109 ? -7.448 8.680 1.841 1.00 90.31 109 SER A N 1
ATOM 924 C CA . SER A 1 109 ? -8.651 8.029 1.309 1.00 90.31 109 SER A CA 1
ATOM 925 C C . SER A 1 109 ? -9.679 7.711 2.397 1.00 90.31 109 SER A C 1
ATOM 927 O O . SER A 1 109 ? -10.875 7.899 2.178 1.00 90.31 109 SER A O 1
ATOM 929 N N . LEU A 1 110 ? -9.235 7.256 3.577 1.00 91.12 110 LEU A N 1
ATOM 930 C CA . LEU A 1 110 ? -10.136 7.027 4.713 1.00 91.12 110 LEU A CA 1
ATOM 931 C C . LEU A 1 110 ? -10.739 8.348 5.196 1.00 91.12 110 LEU A C 1
ATOM 933 O O . LEU A 1 110 ? -11.951 8.461 5.326 1.00 91.12 110 LEU A O 1
ATOM 937 N N . ARG A 1 111 ? -9.894 9.360 5.391 1.00 92.69 111 ARG A N 1
ATOM 938 C CA . ARG A 1 111 ? -10.289 10.711 5.788 1.00 92.69 111 ARG A CA 1
ATOM 939 C C . ARG A 1 111 ? -11.334 11.291 4.843 1.00 92.69 111 ARG A C 1
ATOM 941 O O . ARG A 1 111 ? -12.403 11.679 5.293 1.00 92.69 111 ARG A O 1
ATOM 948 N N . GLU A 1 112 ? -11.061 11.273 3.540 1.00 90.62 112 GLU A N 1
ATOM 949 C CA . GLU A 1 112 ? -11.996 11.772 2.529 1.00 90.62 112 GLU A CA 1
ATOM 950 C C . GLU A 1 112 ? -13.339 11.025 2.571 1.00 90.62 112 GLU A C 1
ATOM 952 O O . GLU A 1 112 ? -14.394 11.631 2.384 1.00 90.62 112 GLU A O 1
ATOM 957 N N . THR A 1 113 ? -13.320 9.719 2.847 1.00 90.56 113 THR A N 1
ATOM 958 C CA . THR A 1 113 ? -14.542 8.916 2.996 1.00 90.56 113 THR A CA 1
ATOM 959 C C . THR A 1 113 ? -15.365 9.347 4.211 1.00 90.56 113 THR A C 1
ATOM 961 O O . THR A 1 113 ? -16.587 9.461 4.103 1.00 90.56 113 THR A O 1
ATOM 964 N N . LEU A 1 114 ? -14.708 9.618 5.342 1.00 90.31 114 LEU A N 1
ATOM 965 C CA . LEU A 1 114 ? -15.356 10.075 6.575 1.00 90.31 114 LEU A CA 1
ATOM 966 C C . LEU A 1 114 ? -15.932 11.491 6.409 1.00 90.31 114 LEU A C 1
ATOM 968 O O . LEU A 1 114 ? -17.106 11.727 6.690 1.00 90.31 114 LEU A O 1
ATOM 972 N N . GLU A 1 115 ? -15.135 12.419 5.875 1.00 89.19 115 GLU A N 1
ATOM 973 C CA . GLU A 1 115 ? -15.528 13.819 5.655 1.00 89.19 115 GLU A CA 1
ATOM 974 C C . GLU A 1 115 ? -16.730 13.943 4.700 1.00 89.19 115 GLU A C 1
ATOM 976 O O . GLU A 1 115 ? -17.606 14.788 4.889 1.00 89.19 115 GLU A O 1
ATOM 981 N N . ARG A 1 116 ? -16.814 13.081 3.676 1.00 85.69 116 ARG A N 1
ATOM 982 C CA . ARG A 1 116 ? -17.917 13.090 2.698 1.00 85.69 116 ARG A CA 1
ATOM 983 C C . ARG A 1 116 ? -19.251 12.590 3.252 1.00 85.69 116 ARG A C 1
ATOM 985 O O . ARG A 1 116 ? -20.289 12.959 2.706 1.00 85.69 116 ARG A O 1
ATOM 992 N N . ASN A 1 117 ? -19.244 11.768 4.300 1.00 77.69 117 ASN A N 1
ATOM 993 C CA . ASN A 1 117 ? -20.430 11.046 4.773 1.00 77.69 117 ASN A CA 1
ATOM 994 C C . ASN A 1 117 ? -21.073 11.638 6.047 1.00 77.69 117 ASN A C 1
ATOM 996 O O . ASN A 1 117 ? -21.888 10.994 6.704 1.00 77.69 117 ASN A O 1
ATOM 1000 N N . ASN A 1 118 ? -20.841 12.933 6.300 1.00 68.38 118 ASN A N 1
ATOM 1001 C CA . ASN A 1 118 ? -21.375 13.736 7.414 1.00 68.38 118 ASN A CA 1
ATOM 1002 C C . ASN A 1 118 ? -20.678 13.564 8.774 1.00 68.38 118 ASN A C 1
ATOM 1004 O O . ASN A 1 118 ? -21.227 14.015 9.784 1.00 68.38 118 ASN A O 1
ATOM 1008 N N . HIS A 1 119 ? -19.455 13.028 8.823 1.00 63.97 119 HIS A N 1
ATOM 1009 C CA . HIS A 1 119 ? -18.562 13.339 9.941 1.00 63.97 119 HIS A CA 1
ATOM 1010 C C . HIS A 1 119 ? -18.069 14.785 9.756 1.00 63.97 119 HIS A C 1
ATOM 1012 O O . HIS A 1 119 ? -17.064 15.052 9.104 1.00 63.97 119 HIS A O 1
ATOM 1018 N N . CYS A 1 120 ? -18.868 15.743 10.235 1.00 57.50 120 CYS A N 1
ATOM 1019 C CA . CYS A 1 120 ? -18.712 17.172 9.933 1.00 57.50 120 CYS A CA 1
ATOM 1020 C C . CYS A 1 120 ? -17.719 17.904 10.847 1.00 57.50 120 CYS A C 1
ATOM 1022 O O . CYS A 1 120 ? -17.461 19.089 10.636 1.00 57.50 120 CYS A O 1
ATOM 1024 N N . LEU A 1 121 ? -17.236 17.246 11.901 1.00 75.12 121 LEU A N 1
ATOM 1025 C CA . LEU A 1 121 ? -16.296 17.830 12.848 1.00 75.12 121 LEU A CA 1
ATOM 1026 C C . LEU A 1 121 ? -14.922 17.211 12.629 1.00 75.12 121 LEU A C 1
ATOM 1028 O O . LEU A 1 121 ? -14.764 16.001 12.785 1.00 75.12 121 LEU A O 1
ATOM 1032 N N . ASP A 1 122 ? -13.928 18.054 12.349 1.00 79.62 122 ASP A N 1
ATOM 1033 C CA . ASP A 1 122 ? -12.527 17.640 12.220 1.00 79.62 122 ASP A CA 1
ATOM 1034 C C . ASP A 1 122 ? -12.085 16.785 13.425 1.00 79.62 122 ASP A C 1
ATOM 1036 O O . ASP A 1 122 ? -11.412 15.773 13.261 1.00 79.62 122 ASP A O 1
ATOM 1040 N N . GLU A 1 123 ? -12.544 17.120 14.639 1.00 85.12 123 GLU A N 1
ATOM 1041 C CA . GLU A 1 123 ? -12.257 16.361 15.868 1.00 85.12 123 GLU A CA 1
ATOM 1042 C C . GLU A 1 123 ? -12.802 14.920 15.850 1.00 85.12 123 GLU A C 1
ATOM 1044 O O . GLU A 1 123 ? -12.175 14.006 16.393 1.00 85.12 123 GLU A O 1
ATOM 1049 N N . GLU A 1 124 ? -13.963 14.695 15.231 1.00 88.94 124 GLU A N 1
ATOM 1050 C CA . GLU A 1 124 ? -14.566 13.365 15.105 1.00 88.94 124 GLU A CA 1
ATOM 1051 C C . GLU A 1 124 ? -13.790 12.515 14.094 1.00 88.94 124 GLU A C 1
ATOM 1053 O O . GLU A 1 124 ? -13.476 11.356 14.371 1.00 88.94 124 GLU A O 1
ATOM 1058 N N . VAL A 1 125 ? -13.405 13.119 12.966 1.00 91.44 125 VAL A N 1
ATOM 1059 C CA . VAL A 1 125 ? -12.572 12.476 11.944 1.00 91.44 125 VAL A CA 1
ATOM 1060 C C . VAL A 1 125 ? -11.213 1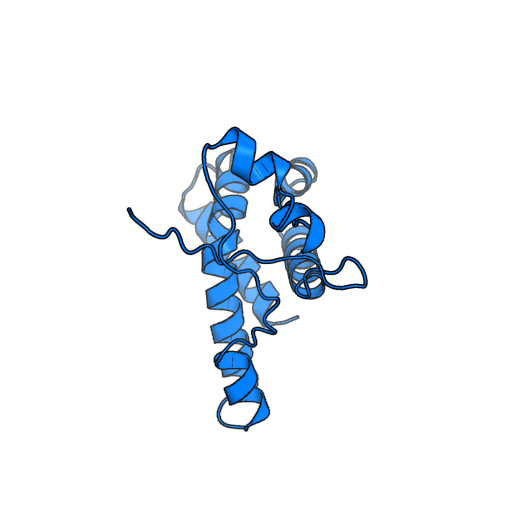2.084 12.524 1.00 91.44 125 VAL A C 1
ATOM 1062 O O . VAL A 1 125 ? -10.823 10.925 12.404 1.00 91.44 125 VAL A O 1
ATOM 1065 N N . GLU A 1 126 ? -10.515 12.992 13.216 1.00 93.50 126 GLU A N 1
ATOM 1066 C CA . GLU A 1 126 ? -9.232 12.668 13.863 1.00 93.50 126 GLU A CA 1
ATOM 1067 C C . GLU A 1 126 ? -9.377 11.538 14.889 1.00 93.50 126 GLU A C 1
ATOM 1069 O O . GLU A 1 126 ? -8.560 10.619 14.924 1.00 93.50 126 GLU A O 1
ATOM 1074 N N . THR A 1 127 ? -10.457 11.548 15.677 1.00 93.12 127 THR A N 1
ATOM 1075 C CA . THR A 1 127 ? -10.728 10.487 16.657 1.00 93.12 127 THR A CA 1
ATOM 1076 C C . THR A 1 127 ? -10.891 9.125 15.979 1.00 93.12 127 THR A C 1
ATOM 1078 O O . THR A 1 127 ? -10.333 8.131 16.450 1.00 93.12 127 THR A O 1
ATOM 1081 N N . LEU A 1 128 ? -11.638 9.055 14.874 1.00 93.38 128 LEU A N 1
ATOM 1082 C CA . LEU A 1 128 ? -11.841 7.817 14.118 1.00 93.38 128 LEU A CA 1
ATOM 1083 C C . LEU A 1 128 ? -10.552 7.337 13.444 1.00 93.38 128 LEU A C 1
ATOM 1085 O O . LEU A 1 128 ? -10.267 6.139 13.454 1.00 93.38 128 LEU A O 1
ATOM 1089 N N . LEU A 1 129 ? -9.747 8.254 12.907 1.00 94.62 129 LEU A N 1
ATOM 1090 C CA . LEU A 1 129 ? -8.449 7.930 12.316 1.00 94.62 129 LEU A CA 1
ATOM 1091 C C . LEU A 1 129 ? -7.468 7.400 13.365 1.00 94.62 129 LEU A C 1
ATOM 1093 O O . LEU A 1 129 ? -6.809 6.385 13.137 1.00 94.62 129 LEU A O 1
ATOM 1097 N N . ASP A 1 130 ? -7.406 8.018 14.541 1.00 95.00 130 ASP A N 1
ATOM 1098 C CA . ASP A 1 130 ? -6.574 7.524 15.635 1.00 95.00 130 ASP A CA 1
ATOM 1099 C C . ASP A 1 130 ? -7.051 6.155 16.129 1.00 95.00 130 ASP A C 1
ATOM 1101 O O . ASP A 1 130 ? -6.231 5.270 16.384 1.00 95.00 130 ASP A O 1
ATOM 1105 N N . GLN A 1 131 ? -8.363 5.924 16.233 1.00 94.88 131 GLN A N 1
ATOM 1106 C CA . GLN A 1 131 ? -8.903 4.597 16.548 1.00 94.88 131 GLN A CA 1
ATOM 1107 C C . GLN A 1 131 ? -8.500 3.561 15.496 1.00 94.88 131 GLN A C 1
ATOM 1109 O O . GLN A 1 131 ? -8.034 2.480 15.857 1.00 94.88 131 GLN A O 1
ATOM 1114 N N . PHE A 1 132 ? -8.623 3.900 14.213 1.00 95.81 132 PHE A N 1
ATOM 1115 C CA . PHE A 1 132 ? -8.252 3.028 13.104 1.00 95.81 132 PHE A CA 1
ATOM 1116 C C . PHE A 1 132 ? -6.785 2.600 13.180 1.00 95.81 132 PHE A C 1
ATOM 1118 O O . PHE A 1 132 ? -6.483 1.408 13.137 1.00 95.81 132 PHE A O 1
ATOM 1125 N N . TRP A 1 133 ? -5.865 3.553 13.346 1.00 95.75 133 TRP A N 1
ATOM 1126 C CA . TRP A 1 133 ? -4.434 3.252 13.383 1.00 95.75 133 TRP A CA 1
ATOM 1127 C C . TRP A 1 133 ? -4.014 2.533 14.663 1.00 95.75 133 TRP A C 1
ATOM 1129 O O . TRP A 1 133 ? -3.178 1.635 14.609 1.00 95.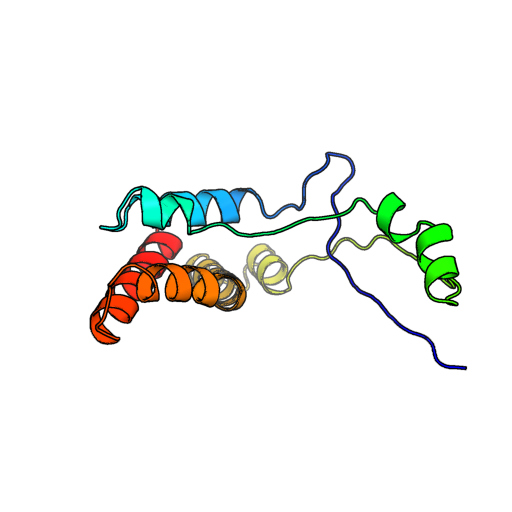75 133 TRP A O 1
ATOM 1139 N N . ASN A 1 134 ? -4.649 2.838 15.796 1.00 94.56 134 ASN A N 1
ATOM 1140 C CA . ASN A 1 134 ? -4.449 2.073 17.026 1.00 94.56 134 ASN A CA 1
ATOM 1141 C C . ASN A 1 134 ? -4.928 0.619 16.899 1.00 94.56 134 ASN A C 1
ATOM 1143 O O . ASN A 1 134 ? -4.348 -0.259 17.533 1.00 94.56 134 ASN A O 1
ATOM 1147 N N . LEU A 1 135 ? -5.990 0.355 16.129 1.00 94.69 135 LEU A N 1
ATOM 1148 C CA . LEU A 1 135 ? -6.418 -1.010 15.809 1.00 94.69 135 LEU A CA 1
ATOM 1149 C C . LEU A 1 135 ? -5.408 -1.689 14.881 1.00 94.69 135 LEU A C 1
ATOM 1151 O O . LEU A 1 135 ? -5.033 -2.827 15.136 1.00 94.69 135 LEU A O 1
ATOM 1155 N N . TYR A 1 136 ? -4.936 -0.978 13.856 1.00 93.88 136 TYR A N 1
ATOM 1156 C CA . TYR A 1 136 ? -3.967 -1.496 12.891 1.00 93.88 136 TYR A CA 1
ATOM 1157 C C . TYR A 1 136 ? -2.662 -1.961 13.555 1.00 93.88 136 TYR A C 1
ATOM 1159 O O . TYR A 1 136 ? -2.153 -3.024 13.224 1.00 93.88 136 TYR A O 1
ATOM 1167 N N . GLU A 1 137 ? -2.133 -1.205 14.522 1.00 93.19 137 GLU A N 1
ATOM 1168 C CA . GLU A 1 137 ? -0.893 -1.570 15.229 1.00 93.19 137 GLU A CA 1
ATOM 1169 C C . GLU A 1 137 ? -1.034 -2.785 16.168 1.00 93.19 137 GLU A C 1
ATOM 1171 O O . GLU A 1 137 ? -0.023 -3.309 16.635 1.00 93.19 137 GLU A O 1
ATOM 1176 N N . ARG A 1 138 ? -2.258 -3.219 16.498 1.00 90.62 138 ARG A N 1
ATOM 1177 C CA . ARG A 1 138 ? -2.516 -4.280 17.494 1.00 90.62 138 ARG A CA 1
ATOM 1178 C C . ARG A 1 138 ? -2.802 -5.656 16.900 1.00 90.62 138 ARG A C 1
ATOM 1180 O O . ARG A 1 138 ? -2.751 -6.637 17.641 1.00 90.62 138 ARG A O 1
ATOM 1187 N N . GLU A 1 139 ? -3.180 -5.705 15.631 1.00 85.31 139 GLU A N 1
ATOM 1188 C CA . GLU A 1 139 ? -3.618 -6.904 14.902 1.00 85.31 139 GLU A CA 1
ATOM 1189 C C . GLU A 1 139 ? -2.464 -7.574 14.148 1.00 85.31 139 GLU A C 1
ATOM 1191 O O . GLU A 1 139 ? -2.443 -8.827 14.125 1.00 85.31 139 GLU A O 1
#

Sequence (139 aa):
RGVLILCFPCLNDKGLFGFEILFQLLYKCATLLPITQQELLDYTYPLYYRTYEEYINYDLFKKFSLKLIKSELCDTRTDTFTRFQQGELTLDEFVKDHTRFLRSWTEPSLRETLERNNHCLDEEVETLLDQFWNLYERE

Secondary structure (DSSP, 8-state):
---------EE-TTS--S-HHHHHHHHHHHHTSS--HHHHHH------PEEHHHHS-HHHHHHTT-------------HHHHHHHTTSS-HHHHHHHHHHHHHHHHHHHHHHHHHHTT---HHHHHHHHHHHHHHHTT-

pLDDT: mean 89.49, std 6.08, range [57.5, 97.12]

Foldseek 3Di:
DDDDDDDDQAADPVRDSPCVVVVVLLLVLVVPFPDDPVLSVQLDDPDDHHHPCVVPDQVVQVVVVHDDPDDDDDDDDDPLVVCVVVVVDDPLRSLVVVLVVCCVVRVVSSLVSCVVPPPVDPVSSVVRSVSSSVSSSPD

Radius of gyration: 19.04 Å; chains: 1; bounding box: 41×33×48 Å